Protein AF-A0AA43QI24-F1 (afdb_monomer)

Radius of gyration: 26.26 Å; Cα contacts (8 Å, |Δi|>4): 83; chains: 1; bounding box: 57×48×66 Å

Secondary structure (DSSP, 8-state):
-EEEESSPPPGGGTHHHHHHHHHTTS-BTTB--EEEE---GGGGGGHHHHHHHHHHTTPPPPGGGGGG--S-TT------TT--------------------------------

InterPro domains:
  IPR001650 Helicase, C-terminal domain-like [PF00271] (2-30)
  IPR001650 Helicase, C-terminal domain-like [PS51194] (1-69)
  IPR027417 P-loop containing nucleoside triphosphate hydrolase [G3DSA:3.40.50.300] (1-72)
  IPR027417 P-loop containing nucleoside triphosphate hydrolase [SSF52540] (2-73)

Nearest PDB structures (foldseek):
  2jgn-assembly2_B  TM=9.649E-01  e=4.018E-05  Homo sapiens
  2jgn-assembly3_C  TM=9.632E-01  e=8.958E-05  Homo sapiens
  2jgn-assembly1_A  TM=9.591E-01  e=1.024E-04  Homo sapiens
  5e7j-assembly1_A  TM=9.275E-01  e=3.409E-04  Homo sapiens
  8kca-assembly2_B  TM=9.379E-01  e=4.041E-03  Homo sapiens

Foldseek 3Di:
DEQEAADADDPVGCQVNVVVVRQVVADDVPDHYHYYYDDDPVSVVNLLVVVLVCLVVVHDDDPVSPVNQDPDSVDRDDPPVPPPPPPPPPPPDDDDDDDDDDDDDDDDDDDPDD

Organism: NCBI:txid258253

Sequence (114 aa):
MHVINYDMPNVMYGGIHEYIHRIGRTARIGNPGIATAFFTERDEGIGEDLVKILLETEQEVPEFLERFKPEDPTVLDFHDDSDVEAEAEADEEDTAEGGVPTGAGAGTGDDPWG

Solvent-accessible surface area (backbone atoms only — not comparable to full-atom values): 7885 Å² total; per-residue (Å²): 104,73,38,72,38,77,66,69,57,47,62,93,68,56,17,63,62,49,47,52,60,54,50,62,75,24,51,54,98,95,41,86,46,46,70,48,72,51,82,55,87,89,46,55,84,41,37,43,61,49,42,49,52,30,54,76,69,73,44,87,78,53,77,94,52,55,89,38,55,62,97,50,85,87,65,77,85,73,87,68,82,83,72,71,75,77,77,75,82,78,82,83,80,84,76,88,81,90,90,86,89,89,81,91,81,91,82,82,89,85,83,92,84,125

Structure (mmCIF, N/CA/C/O backbone):
data_AF-A0AA43QI24-F1
#
_entry.id   AF-A0AA43QI24-F1
#
loop_
_atom_site.group_PDB
_atom_site.id
_atom_site.type_symbol
_atom_site.label_atom_id
_atom_site.label_alt_id
_atom_site.label_comp_id
_atom_site.label_asym_id
_atom_site.label_entity_id
_atom_site.label_seq_id
_atom_site.pdbx_PDB_ins_code
_atom_site.Cartn_x
_atom_site.Cartn_y
_atom_site.Cartn_z
_atom_site.occupancy
_atom_site.B_iso_or_equiv
_atom_site.auth_seq_id
_atom_site.auth_comp_id
_atom_site.auth_asym_id
_atom_site.auth_atom_id
_atom_site.pdbx_PDB_model_num
ATOM 1 N N . MET A 1 1 ? -12.427 -8.044 -11.748 1.00 82.31 1 MET A N 1
ATOM 2 C CA . MET A 1 1 ? -11.055 -8.601 -11.716 1.00 82.31 1 MET A CA 1
ATOM 3 C C . MET A 1 1 ? -10.478 -8.290 -10.349 1.00 82.31 1 MET A C 1
ATOM 5 O O . MET A 1 1 ? -10.824 -7.254 -9.794 1.00 82.31 1 MET A O 1
ATOM 9 N N . HIS A 1 2 ? -9.685 -9.194 -9.787 1.00 92.06 2 HIS A N 1
ATOM 10 C CA . HIS A 1 2 ? -9.107 -9.048 -8.451 1.00 92.06 2 HIS A CA 1
ATOM 11 C C . HIS A 1 2 ? -7.610 -9.310 -8.559 1.00 92.06 2 HIS A C 1
ATOM 13 O O . HIS A 1 2 ? -7.213 -10.323 -9.132 1.00 92.06 2 HIS A O 1
ATOM 19 N N . VAL A 1 3 ? -6.801 -8.374 -8.076 1.00 95.19 3 VAL A N 1
ATOM 20 C CA . VAL A 1 3 ? -5.347 -8.523 -7.962 1.00 95.19 3 VAL A CA 1
ATOM 21 C C . VAL A 1 3 ? -5.014 -8.955 -6.538 1.00 95.19 3 VAL A C 1
ATOM 23 O O . VAL A 1 3 ? -5.493 -8.352 -5.580 1.00 95.19 3 VAL A O 1
ATOM 26 N N . ILE A 1 4 ? -4.199 -9.999 -6.398 1.00 95.50 4 ILE A N 1
ATOM 27 C CA . ILE A 1 4 ? -3.702 -10.466 -5.102 1.00 95.50 4 ILE A CA 1
ATOM 28 C C . ILE A 1 4 ? -2.179 -10.373 -5.131 1.00 95.50 4 ILE A C 1
ATOM 30 O O . ILE A 1 4 ? -1.528 -11.078 -5.901 1.00 95.50 4 ILE A O 1
ATOM 34 N N . ASN A 1 5 ? -1.620 -9.491 -4.307 1.00 94.19 5 ASN A N 1
ATOM 35 C CA . ASN A 1 5 ? -0.186 -9.388 -4.078 1.00 94.19 5 ASN A CA 1
ATOM 36 C C . ASN A 1 5 ? 0.196 -10.393 -2.992 1.00 94.19 5 ASN A C 1
ATOM 38 O O . ASN A 1 5 ? -0.028 -10.147 -1.808 1.00 94.19 5 ASN A O 1
ATOM 42 N N . TYR A 1 6 ? 0.722 -11.542 -3.419 1.00 94.38 6 TYR A N 1
ATOM 43 C CA . TYR A 1 6 ? 1.176 -12.579 -2.495 1.00 94.38 6 TYR A CA 1
ATOM 44 C C . TYR A 1 6 ? 2.431 -12.161 -1.725 1.00 94.38 6 TYR A C 1
ATOM 46 O O . TYR A 1 6 ? 2.511 -12.415 -0.530 1.00 94.38 6 TYR A O 1
ATOM 54 N N . ASP A 1 7 ? 3.349 -11.486 -2.418 1.00 92.19 7 ASP A N 1
ATOM 55 C CA . ASP A 1 7 ? 4.569 -10.906 -1.867 1.00 92.19 7 ASP A CA 1
ATOM 56 C C . ASP A 1 7 ? 4.657 -9.438 -2.304 1.00 92.19 7 ASP A C 1
ATOM 58 O O . ASP A 1 7 ? 4.397 -9.105 -3.476 1.00 92.19 7 ASP A O 1
ATOM 62 N N . MET A 1 8 ? 5.028 -8.557 -1.376 1.00 94.06 8 MET A N 1
ATOM 63 C CA . MET A 1 8 ? 5.205 -7.139 -1.679 1.00 94.06 8 MET A CA 1
ATOM 64 C C . MET A 1 8 ? 6.444 -6.923 -2.560 1.00 94.06 8 MET A C 1
ATOM 66 O O . MET A 1 8 ? 7.421 -7.674 -2.476 1.00 94.06 8 MET A O 1
ATOM 70 N N . PRO A 1 9 ? 6.421 -5.925 -3.463 1.00 92.75 9 PRO A N 1
ATOM 71 C CA . PRO A 1 9 ? 7.612 -5.560 -4.214 1.00 92.75 9 PRO A CA 1
ATOM 72 C C . PRO A 1 9 ? 8.706 -5.053 -3.273 1.00 92.75 9 PRO A C 1
ATOM 74 O O . PRO A 1 9 ? 8.443 -4.409 -2.260 1.00 92.75 9 PRO A O 1
ATOM 77 N N . ASN A 1 10 ? 9.953 -5.359 -3.617 1.00 88.75 10 ASN A N 1
ATOM 78 C CA . ASN A 1 10 ? 11.100 -4.954 -2.823 1.00 88.75 10 ASN A CA 1
ATOM 79 C C . ASN A 1 10 ? 11.485 -3.504 -3.147 1.00 88.75 10 ASN A C 1
ATOM 81 O O . ASN A 1 10 ? 11.538 -3.128 -4.319 1.00 88.75 10 ASN A O 1
ATOM 85 N N . VAL A 1 11 ? 11.828 -2.723 -2.123 1.00 87.88 11 VAL A N 1
ATOM 86 C CA . VAL A 1 11 ? 12.272 -1.324 -2.265 1.00 87.88 11 VAL A CA 1
ATOM 87 C C . VAL A 1 11 ? 13.469 -1.152 -3.206 1.00 87.88 11 VAL A C 1
ATOM 89 O O . VAL A 1 11 ? 13.545 -0.159 -3.916 1.00 87.88 11 VAL A O 1
ATOM 92 N N . MET A 1 12 ? 14.354 -2.150 -3.305 1.00 84.44 12 MET A N 1
ATOM 93 C CA . MET A 1 12 ? 15.516 -2.127 -4.206 1.00 84.44 12 MET A CA 1
ATOM 94 C C . MET A 1 12 ? 15.160 -2.363 -5.680 1.00 84.44 12 MET A C 1
ATOM 96 O O . MET A 1 12 ? 15.980 -2.109 -6.558 1.00 84.44 12 MET A O 1
ATOM 100 N N . TYR A 1 13 ? 13.968 -2.893 -5.961 1.00 84.38 13 TYR A N 1
ATOM 101 C CA . TYR A 1 13 ? 13.535 -3.297 -7.300 1.00 84.38 13 TYR A CA 1
ATOM 102 C C . TYR A 1 13 ? 12.165 -2.689 -7.626 1.00 84.38 13 TYR A C 1
ATOM 104 O O . TYR A 1 13 ? 11.201 -3.405 -7.898 1.00 84.38 13 TYR A O 1
ATOM 112 N N . GLY A 1 14 ? 12.083 -1.357 -7.574 1.00 82.88 14 GLY A N 1
ATOM 113 C CA . GLY A 1 14 ? 10.909 -0.578 -7.985 1.00 82.88 14 GLY A CA 1
ATOM 114 C C . GLY A 1 14 ? 9.943 -0.194 -6.861 1.00 82.88 14 GLY A C 1
ATOM 115 O O . GLY A 1 14 ? 9.076 0.645 -7.097 1.00 82.88 14 GLY A O 1
ATOM 116 N N . GLY A 1 15 ? 10.091 -0.765 -5.658 1.00 90.25 15 GLY A N 1
ATOM 117 C CA . GLY A 1 15 ? 9.407 -0.315 -4.441 1.00 90.25 15 GLY A CA 1
ATOM 118 C C . GLY A 1 15 ? 7.913 -0.036 -4.627 1.00 90.25 15 GLY A C 1
ATOM 119 O O . GLY A 1 15 ? 7.165 -0.885 -5.124 1.00 90.25 15 GLY A O 1
ATOM 120 N N . ILE A 1 16 ? 7.481 1.161 -4.224 1.00 92.06 16 ILE A N 1
ATOM 121 C CA . ILE A 1 16 ? 6.073 1.572 -4.273 1.00 92.06 16 ILE A CA 1
ATOM 122 C C . ILE A 1 16 ? 5.524 1.719 -5.698 1.00 92.06 16 ILE A C 1
ATOM 124 O O . ILE A 1 16 ? 4.375 1.349 -5.947 1.00 92.06 16 ILE A O 1
ATOM 128 N N . HIS A 1 17 ? 6.339 2.146 -6.665 1.00 92.00 17 HIS A N 1
ATOM 129 C CA . HIS A 1 17 ? 5.903 2.286 -8.059 1.00 92.00 17 HIS A CA 1
ATOM 130 C C . HIS A 1 17 ? 5.491 0.936 -8.656 1.00 92.00 17 HIS A C 1
ATOM 132 O O . HIS A 1 17 ? 4.463 0.825 -9.325 1.00 92.00 17 HIS A O 1
ATOM 138 N N . GLU A 1 18 ? 6.243 -0.125 -8.359 1.00 93.38 18 GLU A N 1
ATOM 139 C CA . GLU A 1 18 ? 5.889 -1.476 -8.797 1.00 93.38 18 GLU A CA 1
ATOM 140 C C . GLU A 1 18 ? 4.583 -1.963 -8.146 1.00 93.38 18 GLU A C 1
ATOM 142 O O . GLU A 1 18 ? 3.757 -2.597 -8.807 1.00 93.38 18 GLU A O 1
ATOM 147 N N . TYR A 1 19 ? 4.334 -1.627 -6.875 1.00 93.81 19 TYR A N 1
ATOM 148 C CA . TYR A 1 19 ? 3.053 -1.930 -6.225 1.00 93.81 19 TYR A CA 1
ATOM 149 C C . TYR A 1 19 ? 1.884 -1.247 -6.954 1.00 93.81 19 TYR A C 1
ATOM 151 O O . TYR A 1 19 ? 0.896 -1.914 -7.286 1.00 93.81 19 TYR A O 1
ATOM 159 N N . ILE A 1 20 ? 2.027 0.042 -7.284 1.00 93.31 20 ILE A N 1
ATOM 160 C CA . ILE A 1 20 ? 1.037 0.824 -8.042 1.00 93.31 20 ILE A CA 1
ATOM 161 C C . ILE A 1 20 ? 0.787 0.190 -9.420 1.00 93.31 20 ILE A C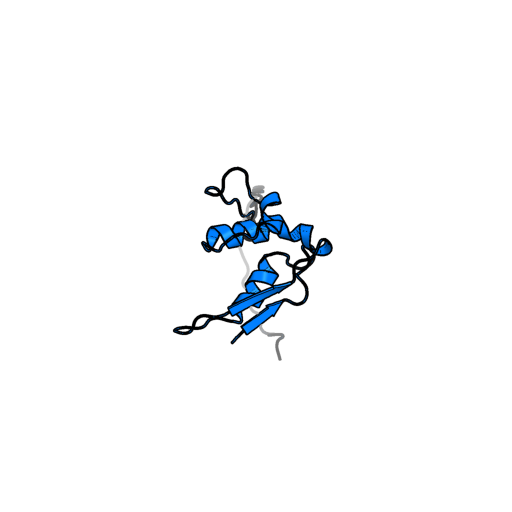 1
ATOM 163 O O . ILE A 1 20 ? -0.364 -0.041 -9.805 1.00 93.31 20 ILE A O 1
ATOM 167 N N . HIS A 1 21 ? 1.844 -0.193 -10.142 1.00 92.69 21 HIS A N 1
ATOM 168 C CA . HIS A 1 21 ? 1.727 -0.861 -11.442 1.00 92.69 21 HIS A CA 1
ATOM 169 C C . HIS A 1 21 ? 0.993 -2.207 -11.378 1.00 92.69 21 HIS A C 1
ATOM 171 O O . HIS A 1 21 ? 0.280 -2.568 -12.326 1.00 92.69 21 HIS A O 1
ATOM 177 N N . ARG A 1 22 ? 1.145 -2.962 -10.281 1.00 94.62 22 ARG A N 1
ATOM 178 C CA . ARG A 1 22 ? 0.445 -4.240 -10.070 1.00 94.62 22 ARG A CA 1
ATOM 179 C C . ARG A 1 22 ? -1.042 -4.028 -9.833 1.00 94.62 22 ARG A C 1
ATOM 181 O O . ARG A 1 22 ? -1.861 -4.659 -10.507 1.00 94.62 22 ARG A O 1
ATOM 188 N N . ILE A 1 23 ? -1.408 -3.132 -8.917 1.00 93.62 23 ILE A N 1
ATOM 189 C CA . ILE A 1 23 ? -2.824 -2.868 -8.625 1.00 93.62 23 ILE A CA 1
ATOM 190 C C . ILE A 1 23 ? -3.523 -2.167 -9.796 1.00 93.62 23 ILE A C 1
ATOM 192 O O . ILE A 1 23 ? -4.687 -2.459 -10.060 1.00 93.62 23 ILE A O 1
ATOM 196 N N . GLY A 1 24 ? -2.797 -1.385 -10.603 1.00 92.88 24 GLY A N 1
ATOM 197 C CA . GLY A 1 24 ? -3.297 -0.780 -11.846 1.00 92.88 24 GLY A CA 1
ATOM 198 C C . GLY A 1 24 ? -3.702 -1.782 -12.939 1.00 92.88 24 GLY A C 1
ATOM 199 O O . GLY A 1 24 ? -4.241 -1.395 -13.976 1.00 92.88 24 GLY A O 1
ATOM 200 N N . ARG A 1 25 ? -3.475 -3.092 -12.741 1.00 91.56 25 ARG A N 1
ATOM 201 C CA . ARG A 1 25 ? -4.012 -4.153 -13.616 1.00 91.56 25 ARG A CA 1
ATOM 202 C C . ARG A 1 25 ? -5.480 -4.471 -13.332 1.00 91.56 25 ARG A C 1
ATOM 204 O O . ARG A 1 25 ? -6.140 -5.063 -14.192 1.00 91.56 25 ARG A O 1
ATOM 211 N N . THR A 1 26 ? -5.983 -4.096 -12.156 1.00 92.69 26 THR A N 1
ATOM 212 C CA . THR A 1 26 ? -7.415 -4.097 -11.838 1.00 92.69 26 THR A CA 1
ATOM 213 C 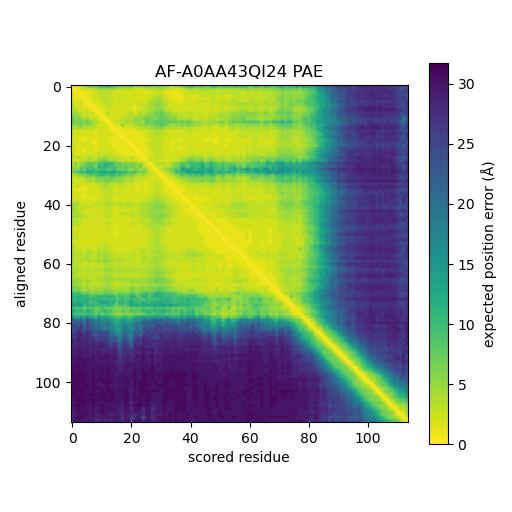C . THR A 1 26 ? -8.010 -2.702 -12.021 1.00 92.69 26 THR A C 1
ATOM 215 O O . THR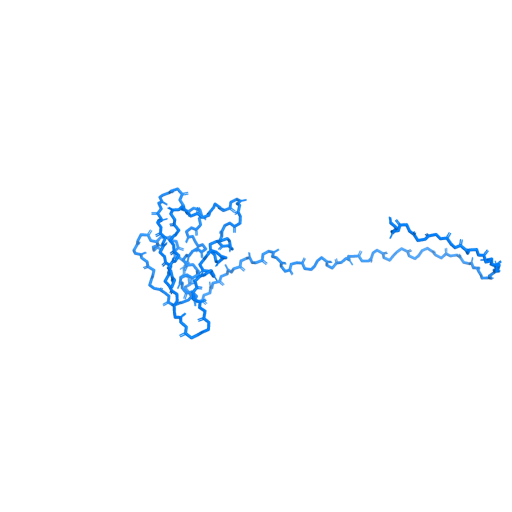 A 1 26 ? -7.281 -1.757 -12.277 1.00 92.69 26 THR A O 1
ATOM 218 N N . ALA A 1 27 ? -9.333 -2.596 -11.889 1.00 83.06 27 ALA A N 1
ATOM 219 C CA . ALA A 1 27 ? -10.134 -1.399 -12.151 1.00 83.06 27 ALA A CA 1
ATOM 220 C C . ALA A 1 27 ? -10.019 -0.900 -13.607 1.00 83.06 27 ALA A C 1
ATOM 222 O O . ALA A 1 27 ? -8.953 -0.621 -14.144 1.00 83.06 27 ALA A O 1
ATOM 223 N N . ARG A 1 28 ? -11.154 -0.813 -14.300 1.00 86.94 28 ARG A N 1
ATOM 224 C CA . ARG A 1 28 ? -11.228 -0.260 -15.665 1.00 86.94 28 ARG A CA 1
ATOM 225 C C . ARG A 1 28 ? -12.425 0.670 -15.748 1.00 86.94 28 ARG A C 1
ATOM 227 O O . ARG A 1 28 ? -13.265 0.668 -14.853 1.00 86.94 28 ARG A O 1
ATOM 234 N N . ILE A 1 29 ? -12.518 1.438 -16.832 1.00 87.56 29 ILE A N 1
ATOM 235 C CA . ILE A 1 29 ? -13.607 2.396 -17.048 1.00 87.56 29 ILE A CA 1
ATOM 236 C C . ILE A 1 29 ? -14.964 1.719 -16.777 1.00 87.56 29 ILE A C 1
ATOM 238 O O . ILE A 1 29 ? -15.342 0.765 -17.459 1.00 87.56 29 ILE A O 1
ATOM 242 N N . GLY A 1 30 ? -15.658 2.205 -15.743 1.00 82.44 30 GLY A N 1
ATOM 243 C CA . GLY A 1 30 ? -16.991 1.759 -15.325 1.00 82.44 30 GLY A CA 1
ATOM 244 C C . GLY A 1 30 ? -17.052 0.587 -14.337 1.00 82.44 30 GLY A C 1
ATOM 245 O O . GLY A 1 30 ? -18.143 0.283 -13.869 1.00 82.44 30 GLY A O 1
ATOM 246 N N . ASN A 1 31 ? -15.930 -0.059 -13.994 1.00 86.44 31 ASN A N 1
ATOM 247 C CA . ASN A 1 31 ? -15.911 -1.203 -13.077 1.00 86.44 31 ASN A CA 1
ATOM 248 C C . ASN A 1 31 ? -14.846 -1.037 -11.981 1.00 86.44 31 ASN A C 1
ATOM 250 O O . ASN A 1 31 ? -13.653 -0.998 -12.312 1.00 86.44 31 ASN A O 1
ATOM 254 N N . PRO A 1 32 ? -15.237 -1.014 -10.692 1.00 88.50 32 PRO A N 1
ATOM 255 C CA . PRO A 1 32 ? -14.278 -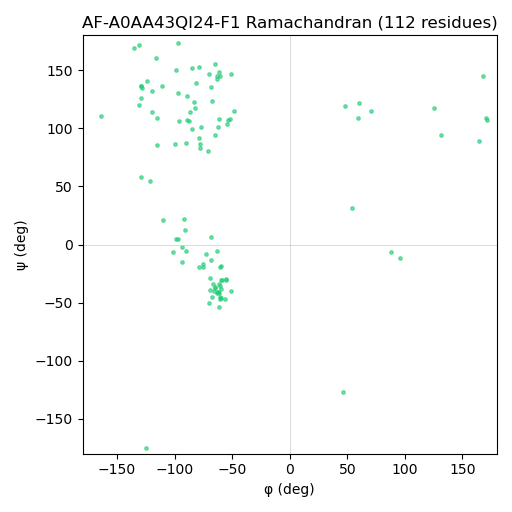0.973 -9.599 1.00 88.50 32 PRO A CA 1
ATOM 256 C C . PRO A 1 32 ? -13.411 -2.239 -9.592 1.00 88.50 32 PRO A C 1
ATOM 258 O O . PRO A 1 32 ? -13.866 -3.345 -9.906 1.00 88.50 32 PRO A O 1
ATOM 261 N N . GLY A 1 33 ? -12.137 -2.060 -9.261 1.00 90.94 33 GLY A N 1
ATOM 262 C CA . GLY A 1 33 ? -11.184 -3.143 -9.057 1.00 90.94 33 GLY A CA 1
ATOM 263 C C . GLY A 1 33 ? -11.015 -3.447 -7.579 1.00 90.94 33 GLY A C 1
ATOM 264 O O . GLY A 1 33 ? -11.144 -2.558 -6.748 1.00 90.94 33 GLY A O 1
ATOM 265 N N . ILE A 1 34 ? -10.704 -4.702 -7.259 1.00 93.88 34 ILE A N 1
ATOM 266 C CA . ILE A 1 34 ? -10.287 -5.095 -5.910 1.00 93.88 34 ILE A CA 1
ATOM 267 C C . ILE A 1 34 ? -8.808 -5.468 -5.965 1.00 93.88 34 ILE A C 1
ATOM 269 O O . ILE A 1 34 ? -8.386 -6.177 -6.888 1.00 93.88 34 ILE A O 1
ATOM 273 N N . ALA A 1 35 ? -8.041 -5.003 -4.982 1.00 95.00 35 ALA A N 1
ATOM 274 C CA . ALA A 1 35 ? -6.664 -5.403 -4.743 1.00 95.00 35 ALA A CA 1
ATOM 275 C C . ALA A 1 35 ? -6.506 -5.836 -3.279 1.00 95.00 35 ALA A C 1
ATOM 277 O O . ALA A 1 35 ? -7.014 -5.180 -2.375 1.00 95.00 35 ALA A O 1
ATOM 278 N N . THR A 1 36 ? -5.827 -6.956 -3.046 1.00 95.12 36 THR A N 1
ATOM 279 C CA . THR A 1 36 ? -5.506 -7.451 -1.700 1.00 95.12 36 THR A CA 1
ATOM 280 C C . THR A 1 36 ? -4.022 -7.759 -1.644 1.00 95.12 36 THR A C 1
ATOM 282 O O . THR A 1 36 ? -3.495 -8.355 -2.579 1.00 95.12 36 THR A O 1
ATOM 285 N N . ALA A 1 37 ? -3.347 -7.364 -0.571 1.00 94.88 37 ALA A N 1
ATOM 286 C CA . ALA A 1 37 ? -1.928 -7.625 -0.379 1.00 94.88 37 ALA A CA 1
ATOM 287 C C . ALA A 1 37 ? -1.692 -8.355 0.941 1.00 94.88 37 ALA A C 1
ATOM 289 O O . ALA A 1 37 ? -2.337 -8.043 1.944 1.00 94.88 37 ALA A O 1
ATOM 290 N N . PHE A 1 38 ? -0.774 -9.319 0.935 1.00 95.81 38 PHE A N 1
ATOM 291 C CA . PHE A 1 38 ? -0.215 -9.862 2.165 1.00 95.81 38 PHE A CA 1
ATOM 292 C C . PHE A 1 38 ? 1.002 -9.034 2.553 1.00 95.81 38 PHE A C 1
ATOM 294 O O . PHE A 1 38 ? 1.891 -8.807 1.738 1.00 95.81 38 PHE A O 1
ATOM 301 N N . PHE A 1 39 ? 1.004 -8.573 3.798 1.00 94.88 39 PHE A N 1
ATOM 302 C CA . PHE A 1 39 ? 2.060 -7.747 4.360 1.00 94.88 39 PHE A CA 1
ATOM 303 C C . PHE A 1 39 ? 2.674 -8.471 5.554 1.00 94.88 39 PHE A C 1
ATOM 305 O O . PHE A 1 39 ? 1.955 -8.979 6.419 1.00 94.88 39 PHE A O 1
ATOM 312 N N . THR A 1 40 ? 4.000 -8.528 5.594 1.00 94.31 40 THR A N 1
ATOM 313 C CA . THR A 1 40 ? 4.781 -9.181 6.645 1.00 94.31 40 THR A CA 1
ATOM 314 C C . THR A 1 40 ? 5.887 -8.259 7.156 1.00 94.31 40 THR A C 1
ATOM 316 O O . THR A 1 40 ? 6.179 -7.224 6.567 1.00 94.31 40 THR A O 1
ATOM 319 N N . GLU A 1 41 ? 6.569 -8.655 8.232 1.00 92.50 41 GLU A N 1
ATOM 320 C CA . GLU A 1 41 ? 7.724 -7.919 8.781 1.00 92.50 41 GLU A CA 1
ATOM 321 C C . GLU A 1 41 ? 8.889 -7.767 7.782 1.00 92.50 41 GLU A C 1
ATOM 323 O O . GLU A 1 41 ? 9.756 -6.915 7.944 1.00 92.50 41 GLU A O 1
ATOM 328 N N . ARG A 1 42 ? 8.934 -8.578 6.719 1.00 92.69 42 ARG A N 1
ATOM 329 C CA . ARG A 1 42 ? 9.959 -8.454 5.667 1.00 92.69 42 ARG A CA 1
ATOM 330 C C . ARG A 1 42 ? 9.702 -7.272 4.739 1.00 92.69 42 ARG A C 1
ATOM 332 O O . ARG A 1 42 ? 10.619 -6.829 4.053 1.00 92.69 42 ARG A O 1
ATOM 339 N N . ASP A 1 43 ? 8.468 -6.785 4.733 1.00 93.38 43 ASP A N 1
ATOM 340 C CA . ASP A 1 43 ? 7.984 -5.747 3.837 1.00 93.38 43 ASP A CA 1
ATOM 341 C C . ASP A 1 43 ? 8.024 -4.367 4.509 1.00 93.38 43 ASP A C 1
ATOM 343 O O . ASP A 1 43 ? 7.604 -3.383 3.917 1.00 93.38 43 ASP A O 1
ATOM 347 N N . GLU A 1 44 ? 8.564 -4.253 5.729 1.00 92.75 44 GLU A N 1
ATOM 348 C CA . GLU A 1 44 ? 8.607 -2.988 6.479 1.00 92.75 44 GLU A CA 1
ATOM 349 C C . GLU A 1 44 ? 9.273 -1.845 5.705 1.00 92.75 44 GLU A C 1
ATOM 351 O O . GLU A 1 44 ? 8.860 -0.699 5.852 1.00 92.75 44 GLU A O 1
ATOM 356 N N . GLY A 1 45 ? 10.230 -2.152 4.823 1.00 91.88 45 GLY A N 1
ATOM 357 C CA . GLY A 1 45 ? 10.897 -1.147 3.996 1.00 91.88 45 GLY A CA 1
ATOM 358 C C . GLY A 1 45 ? 9.959 -0.358 3.075 1.00 91.88 45 GLY A C 1
ATOM 359 O O . GLY A 1 45 ? 10.241 0.800 2.808 1.00 91.88 45 GLY A O 1
ATOM 360 N N . ILE A 1 46 ? 8.849 -0.945 2.605 1.00 92.56 46 ILE A N 1
ATOM 361 C CA . ILE A 1 46 ? 7.861 -0.251 1.751 1.00 92.56 46 ILE A CA 1
ATOM 362 C C . ILE A 1 46 ? 6.709 0.360 2.566 1.00 92.56 46 ILE A C 1
ATOM 364 O O . ILE A 1 46 ? 5.801 0.968 2.004 1.00 92.56 46 ILE A O 1
ATOM 368 N N . GLY A 1 47 ? 6.704 0.158 3.889 1.00 93.56 47 GLY A N 1
ATOM 369 C CA . GLY A 1 47 ? 5.582 0.490 4.765 1.00 93.56 47 GLY A CA 1
ATOM 370 C C . GLY A 1 47 ? 5.242 1.980 4.782 1.00 93.56 47 GLY A C 1
ATOM 371 O O . GLY A 1 47 ? 4.065 2.327 4.710 1.00 93.56 47 GLY A O 1
ATOM 372 N N . GLU A 1 48 ? 6.256 2.847 4.823 1.00 92.62 48 GLU A N 1
ATOM 373 C CA . GLU A 1 48 ? 6.078 4.307 4.814 1.00 92.62 48 GLU A CA 1
ATOM 374 C C . GLU A 1 48 ? 5.383 4.778 3.535 1.00 92.62 48 GLU A C 1
ATOM 376 O O . GLU A 1 48 ? 4.323 5.404 3.600 1.00 92.62 48 GLU A O 1
ATOM 381 N N . ASP A 1 49 ? 5.912 4.403 2.371 1.00 92.44 49 ASP A N 1
ATOM 382 C CA . ASP A 1 49 ? 5.333 4.789 1.082 1.00 92.44 49 ASP A CA 1
ATOM 383 C C . ASP A 1 49 ? 3.945 4.180 0.868 1.00 92.44 49 ASP A C 1
ATOM 385 O O . ASP A 1 49 ? 3.043 4.836 0.343 1.00 92.44 49 ASP A O 1
ATOM 389 N N . LEU A 1 50 ? 3.730 2.942 1.326 1.00 93.81 50 LEU A N 1
ATOM 390 C CA . LEU A 1 50 ? 2.418 2.304 1.267 1.00 93.81 50 LEU A CA 1
ATOM 391 C C . LEU A 1 50 ? 1.377 3.095 2.066 1.00 93.81 50 LEU A C 1
ATOM 393 O O . LEU A 1 50 ? 0.271 3.313 1.572 1.00 93.81 50 LEU A O 1
ATOM 397 N N . VAL A 1 51 ? 1.714 3.537 3.280 1.00 94.69 51 VAL A N 1
ATOM 398 C CA . VAL A 1 51 ? 0.796 4.331 4.107 1.00 94.69 51 VAL A CA 1
ATOM 399 C C . VAL A 1 51 ? 0.505 5.684 3.473 1.00 94.69 51 VAL A C 1
ATOM 401 O O . VAL A 1 51 ? -0.657 6.091 3.475 1.00 94.69 51 VAL A O 1
ATOM 404 N N . LYS A 1 52 ? 1.502 6.347 2.873 1.00 93.00 52 LYS A N 1
ATOM 405 C CA . LYS A 1 52 ? 1.274 7.591 2.119 1.00 93.00 52 LYS A CA 1
ATOM 406 C C . LYS A 1 52 ? 0.244 7.380 1.004 1.00 93.00 52 LYS A C 1
ATOM 408 O O . LYS A 1 52 ? -0.725 8.128 0.939 1.00 93.00 52 LYS A O 1
ATOM 413 N N . ILE A 1 53 ? 0.373 6.313 0.210 1.00 92.56 53 ILE A N 1
ATOM 414 C CA . ILE A 1 53 ? -0.595 5.990 -0.856 1.00 92.56 53 ILE A CA 1
ATOM 415 C C . ILE A 1 53 ? -1.991 5.686 -0.296 1.00 92.56 53 ILE A C 1
ATOM 417 O O . ILE A 1 53 ? -2.994 6.121 -0.863 1.00 92.56 53 ILE A O 1
ATOM 421 N N . LEU A 1 54 ? -2.090 4.947 0.814 1.00 93.69 54 LEU A N 1
ATOM 422 C CA . LEU A 1 54 ? -3.387 4.676 1.445 1.00 93.69 54 LEU A CA 1
ATOM 423 C C . LEU A 1 54 ? -4.064 5.970 1.919 1.00 93.69 54 LEU A C 1
ATOM 425 O O . LEU A 1 54 ? -5.265 6.124 1.718 1.00 93.69 54 LEU A O 1
ATOM 429 N N . LEU A 1 55 ? -3.304 6.907 2.490 1.00 92.75 55 LEU A N 1
ATOM 430 C CA . LEU A 1 55 ? -3.821 8.211 2.913 1.00 92.75 55 LEU A CA 1
ATOM 431 C C . LEU A 1 55 ? -4.239 9.080 1.720 1.00 92.75 55 LEU A C 1
ATOM 433 O O . LEU A 1 55 ? -5.330 9.645 1.744 1.00 92.75 55 LEU A O 1
ATOM 437 N N . GLU A 1 56 ? -3.419 9.142 0.669 1.00 90.94 56 GLU A N 1
ATOM 438 C CA . GLU A 1 56 ? -3.716 9.889 -0.562 1.00 90.94 56 GLU A CA 1
ATOM 439 C C . GLU A 1 56 ? -5.002 9.395 -1.240 1.00 90.94 56 GLU A C 1
ATOM 441 O O . GLU A 1 56 ? -5.800 10.180 -1.748 1.00 90.94 56 GLU A O 1
ATOM 446 N N . THR A 1 57 ? -5.227 8.081 -1.219 1.00 91.19 57 THR A N 1
ATOM 447 C CA . THR A 1 57 ? -6.393 7.435 -1.843 1.00 91.19 57 THR A CA 1
ATOM 448 C C . THR A 1 57 ? -7.590 7.278 -0.899 1.00 91.19 57 THR A C 1
ATOM 450 O O . THR A 1 57 ? -8.537 6.550 -1.220 1.00 91.19 57 THR A O 1
ATOM 453 N N . GLU A 1 58 ? -7.557 7.948 0.258 1.00 91.50 58 GLU A N 1
ATOM 454 C CA .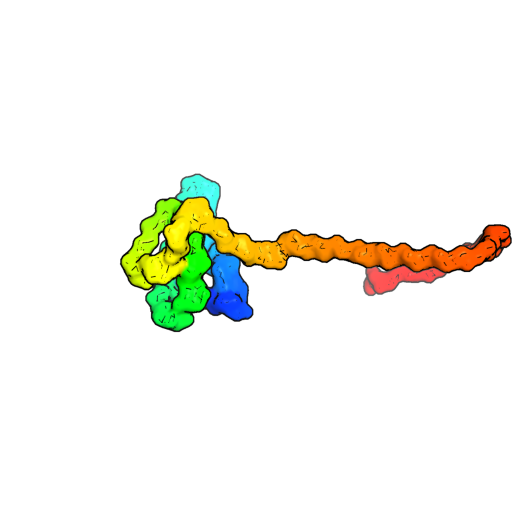 GLU A 1 58 ? -8.607 7.934 1.286 1.00 91.50 58 GLU A CA 1
ATOM 455 C C . GLU A 1 58 ? -8.995 6.512 1.747 1.00 91.50 58 GLU A C 1
ATOM 457 O O . GLU A 1 58 ? -10.145 6.233 2.092 1.00 91.50 58 GLU A O 1
ATOM 462 N N . GLN A 1 59 ? -8.039 5.581 1.732 1.00 92.44 59 GLN A N 1
ATOM 463 C CA . GLN A 1 59 ? -8.232 4.217 2.217 1.00 92.44 59 GLN A CA 1
ATOM 464 C C . GLN A 1 59 ? -8.003 4.131 3.729 1.00 92.44 59 GLN A C 1
ATOM 466 O O . GLN A 1 59 ? -7.228 4.882 4.323 1.00 92.44 59 GLN A O 1
ATOM 471 N N . GLU A 1 60 ? -8.666 3.167 4.366 1.00 93.44 60 GLU A N 1
ATOM 472 C CA . GLU A 1 60 ? -8.451 2.876 5.781 1.00 93.44 60 GLU A CA 1
ATOM 473 C C . GLU A 1 60 ? -7.042 2.303 5.990 1.00 93.44 60 GLU A C 1
ATOM 475 O O . GLU A 1 60 ? -6.677 1.295 5.381 1.00 93.44 60 GLU A O 1
ATOM 480 N N . VAL A 1 61 ? -6.250 2.941 6.858 1.00 94.31 61 VAL A N 1
ATOM 481 C CA . VAL A 1 61 ? -4.923 2.451 7.248 1.00 94.31 61 VAL A CA 1
ATOM 482 C C . VAL A 1 61 ? -5.098 1.402 8.352 1.00 94.31 61 VAL A C 1
ATOM 484 O O . VAL A 1 61 ? -5.582 1.749 9.429 1.00 94.31 61 VAL A O 1
ATOM 487 N N . PRO A 1 62 ? -4.705 0.136 8.130 1.00 94.00 62 PRO A N 1
ATOM 488 C CA . PRO A 1 62 ? -4.767 -0.896 9.159 1.00 94.00 62 PRO A CA 1
ATOM 489 C C . PRO A 1 62 ? -3.886 -0.577 10.374 1.00 94.00 62 PRO A C 1
ATOM 491 O O . PRO A 1 62 ? -2.787 -0.047 10.218 1.00 94.00 62 PRO A O 1
ATOM 494 N N . GLU A 1 63 ? -4.305 -1.015 11.567 1.00 93.69 63 GLU A N 1
ATOM 495 C CA . GLU A 1 63 ? -3.597 -0.784 12.843 1.00 93.69 63 GLU A CA 1
ATOM 496 C C . GLU A 1 63 ? -2.108 -1.180 12.782 1.00 93.69 63 GLU A C 1
ATOM 498 O O . GLU A 1 63 ? -1.231 -0.458 13.250 1.00 93.69 63 GLU A O 1
ATOM 503 N N . PHE A 1 64 ? -1.786 -2.297 12.120 1.00 92.31 64 PHE A N 1
ATOM 504 C CA . PHE A 1 64 ? -0.405 -2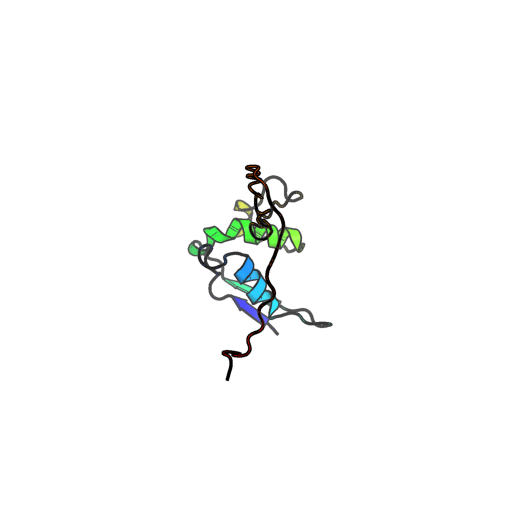.785 12.000 1.00 92.31 64 PHE A CA 1
ATOM 505 C C . PHE A 1 64 ? 0.508 -1.902 11.123 1.00 92.31 64 PHE A C 1
ATOM 507 O O . PHE A 1 64 ? 1.733 -2.067 11.154 1.00 92.31 64 PHE A O 1
ATOM 514 N N . LEU A 1 65 ? -0.070 -0.973 10.354 1.00 93.81 65 LEU A N 1
ATOM 515 C CA . LEU A 1 65 ? 0.642 0.018 9.547 1.00 93.81 65 LEU A CA 1
ATOM 516 C C . LEU A 1 65 ? 0.684 1.406 10.197 1.00 93.81 65 LEU A C 1
ATOM 518 O O . LEU A 1 65 ? 1.399 2.271 9.701 1.00 93.81 65 LEU A O 1
ATOM 522 N N . GLU A 1 66 ? -0.000 1.635 11.324 1.00 92.12 66 GLU A N 1
ATOM 523 C CA . GLU A 1 66 ? -0.046 2.962 11.960 1.00 92.12 66 GLU A CA 1
ATOM 524 C C . GLU A 1 66 ? 1.333 3.504 12.342 1.00 92.12 66 GLU A C 1
ATOM 526 O O . GLU A 1 66 ? 1.559 4.710 12.282 1.00 92.12 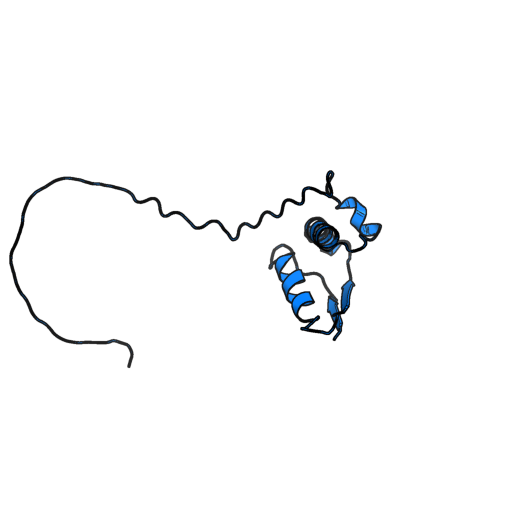66 GLU A O 1
ATOM 531 N N . ARG A 1 67 ? 2.275 2.614 12.669 1.00 93.19 67 ARG A N 1
ATOM 532 C CA . ARG A 1 67 ? 3.669 2.968 12.976 1.00 93.19 67 ARG A CA 1
ATOM 533 C C . ARG A 1 67 ? 4.416 3.655 11.829 1.00 93.19 67 ARG A C 1
ATOM 535 O O . ARG A 1 67 ? 5.435 4.278 12.092 1.00 93.19 67 ARG A O 1
ATOM 542 N N . PHE A 1 68 ? 3.931 3.530 10.593 1.00 92.56 68 PHE A N 1
ATOM 543 C CA . PHE A 1 68 ? 4.516 4.153 9.403 1.00 92.56 68 PHE A CA 1
ATOM 544 C C . PHE A 1 68 ? 3.795 5.444 8.990 1.00 92.56 68 PHE A C 1
ATOM 546 O O . PHE A 1 68 ? 4.096 6.010 7.941 1.00 92.56 68 PHE A O 1
ATOM 553 N N . LYS A 1 69 ? 2.809 5.907 9.772 1.00 91.69 69 LYS A N 1
ATOM 554 C CA . LYS A 1 69 ? 2.101 7.153 9.464 1.00 91.69 69 LYS A CA 1
ATOM 555 C C . LYS A 1 69 ? 3.037 8.353 9.638 1.00 91.69 69 LYS A C 1
ATOM 557 O O . LYS A 1 69 ? 3.719 8.433 10.661 1.00 91.69 69 LYS A O 1
ATOM 562 N N . PRO A 1 70 ? 3.034 9.304 8.689 1.00 88.12 70 PRO A N 1
ATOM 563 C CA . PRO A 1 70 ? 3.751 10.560 8.861 1.00 88.12 70 PRO A CA 1
ATOM 564 C C . PRO A 1 70 ? 3.144 11.376 10.012 1.00 88.12 70 PRO A C 1
ATOM 566 O O . PRO A 1 70 ? 1.964 11.221 10.341 1.00 88.12 70 PRO A O 1
ATOM 569 N N . GLU A 1 71 ? 3.946 12.261 10.614 1.00 84.75 71 GLU A N 1
ATOM 570 C CA . GLU A 1 71 ? 3.494 13.144 11.703 1.0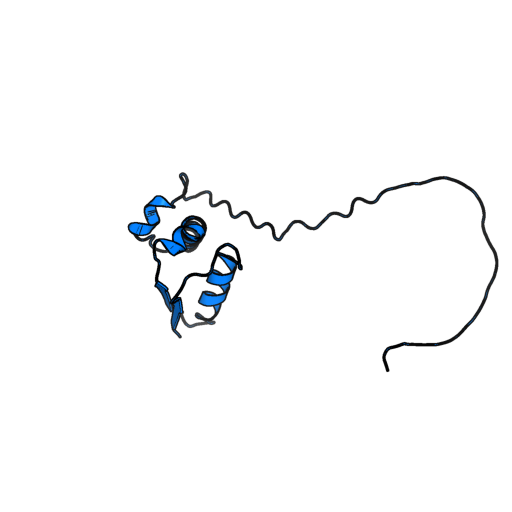0 84.75 71 GLU A CA 1
ATOM 571 C C . GLU A 1 71 ? 2.347 14.062 11.257 1.00 84.75 71 GLU A C 1
ATOM 573 O O . GLU A 1 71 ? 1.414 14.309 12.024 1.00 84.75 71 GLU A O 1
ATOM 578 N N . ASP A 1 72 ? 2.393 14.515 10.001 1.00 86.25 72 ASP A N 1
ATOM 579 C CA . ASP A 1 72 ? 1.320 15.265 9.359 1.00 86.25 72 ASP A CA 1
ATOM 580 C C . ASP A 1 72 ? 0.726 14.454 8.189 1.00 86.25 72 ASP A C 1
ATOM 582 O O . ASP A 1 72 ? 1.369 14.307 7.149 1.00 86.25 72 ASP A O 1
ATOM 586 N N . PRO A 1 73 ? -0.507 13.927 8.315 1.00 79.00 73 PRO A N 1
ATOM 587 C CA . PRO A 1 73 ? -1.153 13.151 7.258 1.00 79.00 73 PRO A CA 1
ATOM 588 C C . PRO A 1 73 ? -1.629 14.006 6.074 1.00 79.00 73 PRO A C 1
ATOM 590 O O . PRO A 1 73 ? -2.078 13.444 5.079 1.00 79.00 73 PRO A O 1
ATOM 593 N N . THR A 1 74 ? -1.582 15.340 6.178 1.00 79.19 74 THR A N 1
ATOM 594 C CA . THR A 1 74 ? -2.010 16.253 5.103 1.00 79.19 74 THR A CA 1
ATOM 595 C C . THR A 1 74 ? -0.868 16.690 4.193 1.00 79.19 74 THR A C 1
ATOM 597 O O . THR A 1 74 ? -1.118 17.188 3.096 1.00 79.19 74 THR A O 1
ATOM 600 N N . VAL A 1 75 ? 0.377 16.474 4.623 1.00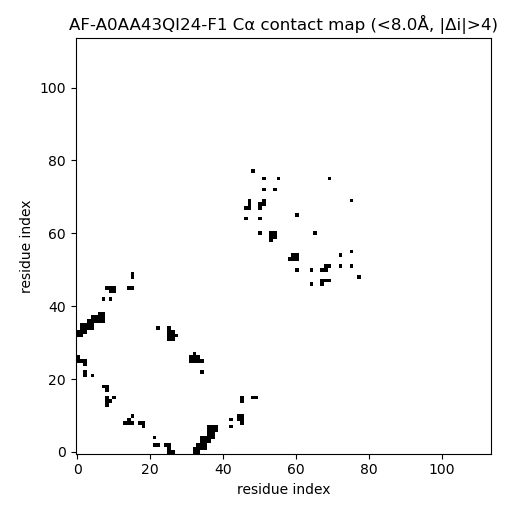 79.12 75 VAL A N 1
ATOM 601 C CA . VAL A 1 75 ? 1.585 16.810 3.869 1.00 79.12 75 VAL A CA 1
ATOM 602 C C . VAL A 1 75 ? 2.312 15.513 3.530 1.00 79.12 75 VAL A C 1
ATOM 604 O O . VAL A 1 75 ? 3.185 15.053 4.262 1.00 79.12 75 VAL A O 1
ATOM 607 N N . LEU A 1 76 ? 1.913 14.892 2.419 1.00 83.31 76 LEU A N 1
ATOM 608 C CA . LEU A 1 76 ? 2.564 13.692 1.901 1.00 83.31 76 LEU A CA 1
ATOM 609 C C . LEU A 1 76 ? 3.696 14.107 0.957 1.00 83.31 76 LEU A C 1
ATOM 611 O O . LEU A 1 76 ? 3.441 14.583 -0.146 1.00 83.31 76 LEU A O 1
ATOM 615 N N . ASP A 1 77 ? 4.939 13.951 1.409 1.00 80.00 77 ASP A N 1
ATOM 616 C CA . ASP A 1 77 ? 6.126 14.157 0.576 1.00 80.00 77 ASP A CA 1
ATOM 617 C C . ASP A 1 77 ? 6.467 12.853 -0.157 1.00 80.00 77 ASP A C 1
ATOM 619 O O . ASP A 1 77 ? 6.909 11.860 0.446 1.00 80.00 77 ASP A O 1
ATOM 623 N N . PHE A 1 78 ? 6.183 12.846 -1.456 1.00 78.19 78 PHE A N 1
ATOM 624 C CA . PHE A 1 78 ? 6.638 11.823 -2.382 1.00 78.19 78 PHE A CA 1
ATOM 625 C C . PHE A 1 78 ? 7.902 12.363 -3.041 1.00 78.19 78 PHE A C 1
ATOM 627 O O . PHE A 1 78 ? 7.833 13.257 -3.883 1.00 78.19 78 PHE A O 1
ATOM 634 N N . HIS A 1 79 ? 9.056 11.829 -2.649 1.00 69.75 79 HIS A N 1
ATOM 635 C CA . HIS A 1 79 ? 10.306 12.077 -3.356 1.00 69.75 79 HIS A CA 1
ATOM 636 C C . HIS A 1 79 ? 10.254 11.333 -4.693 1.00 69.75 79 HIS A C 1
ATOM 638 O O . HIS A 1 79 ? 10.722 10.203 -4.820 1.00 69.75 79 HIS A O 1
ATOM 644 N N . ASP A 1 80 ? 9.575 11.935 -5.666 1.00 63.09 80 ASP A N 1
ATOM 645 C CA . ASP A 1 80 ? 9.586 11.472 -7.043 1.00 63.09 80 ASP A CA 1
ATOM 646 C C . ASP A 1 80 ? 10.895 11.931 -7.687 1.00 63.09 80 ASP A C 1
ATOM 648 O O . ASP A 1 80 ? 10.994 12.997 -8.292 1.00 63.09 80 ASP A O 1
ATOM 652 N N . ASP A 1 81 ? 11.935 11.120 -7.514 1.00 59.72 81 ASP A N 1
ATOM 653 C CA . ASP A 1 81 ? 13.252 11.364 -8.104 1.00 59.72 81 ASP A CA 1
ATOM 654 C C . ASP A 1 81 ? 13.243 11.226 -9.648 1.00 59.72 81 ASP A C 1
ATOM 656 O O . ASP A 1 81 ? 14.306 11.260 -10.272 1.00 59.72 81 ASP A O 1
ATOM 660 N N . SER A 1 82 ? 12.078 11.042 -10.292 1.00 59.28 82 SER A N 1
ATOM 661 C CA . SER A 1 82 ? 11.980 10.819 -11.740 1.00 59.28 82 SER A CA 1
ATOM 662 C C . SER A 1 82 ? 11.833 12.080 -12.605 1.00 59.28 82 SER A C 1
ATOM 664 O O . SER A 1 82 ? 11.991 11.971 -13.820 1.00 59.28 82 SER A O 1
ATOM 666 N N . ASP A 1 83 ? 11.689 13.266 -11.999 1.00 58.62 83 ASP A N 1
ATOM 667 C CA . ASP A 1 83 ? 11.489 14.544 -12.712 1.00 58.62 83 ASP A CA 1
ATOM 668 C C . ASP A 1 83 ? 12.692 15.516 -12.647 1.00 58.62 83 ASP A C 1
ATOM 670 O O . ASP A 1 83 ? 12.547 16.716 -12.888 1.00 58.62 83 ASP A O 1
ATOM 674 N N . VAL A 1 84 ? 13.912 15.037 -12.368 1.00 51.28 84 VAL A N 1
ATOM 675 C CA . VAL A 1 84 ? 15.121 15.831 -12.661 1.00 51.28 84 VAL A CA 1
ATOM 676 C C . VAL A 1 84 ? 15.430 15.751 -14.156 1.00 51.28 84 VAL A C 1
ATOM 678 O O . VAL A 1 84 ? 16.250 14.952 -14.610 1.00 51.28 84 VAL A O 1
ATOM 681 N N . GLU A 1 85 ? 14.757 16.597 -14.939 1.00 56.81 85 GLU A N 1
ATOM 682 C CA . GLU A 1 85 ? 15.287 17.041 -16.228 1.00 56.81 85 GLU A CA 1
ATOM 683 C C . GLU A 1 85 ? 16.699 17.566 -15.946 1.00 56.81 85 GLU A C 1
ATOM 685 O O . GLU A 1 85 ? 16.894 18.566 -15.259 1.00 56.81 85 GLU A O 1
ATOM 690 N N . ALA A 1 86 ? 17.713 16.819 -16.379 1.00 54.31 86 ALA A N 1
ATOM 691 C CA . ALA A 1 86 ? 19.080 17.290 -16.325 1.00 54.31 86 ALA A CA 1
ATOM 692 C C . ALA A 1 86 ? 19.165 18.494 -17.268 1.00 54.31 86 ALA A C 1
ATOM 694 O O . ALA A 1 86 ? 19.356 18.329 -18.474 1.00 54.31 86 ALA A O 1
ATOM 695 N N . GLU A 1 87 ? 18.998 19.699 -16.727 1.00 54.09 87 GLU A N 1
ATOM 696 C CA . GLU A 1 87 ? 19.407 20.923 -17.400 1.00 54.09 87 GLU A CA 1
ATOM 697 C C . GLU A 1 87 ? 20.889 20.737 -17.738 1.00 54.09 87 GLU A C 1
ATOM 699 O O . GLU A 1 87 ? 21.760 20.758 -16.868 1.00 54.09 87 GLU A O 1
ATOM 704 N N . ALA A 1 88 ? 21.176 20.449 -19.006 1.00 53.72 88 ALA A N 1
ATOM 705 C CA . ALA A 1 88 ? 22.536 20.378 -19.492 1.00 53.72 88 ALA A CA 1
ATOM 706 C C . ALA A 1 88 ? 23.162 21.764 -19.302 1.00 53.72 88 ALA A C 1
ATOM 708 O O . ALA A 1 88 ? 22.802 22.712 -19.999 1.00 53.72 88 ALA A O 1
ATOM 709 N N . GLU A 1 89 ? 24.078 21.871 -18.342 1.00 50.38 89 GLU A N 1
ATOM 710 C CA . GLU A 1 89 ? 24.985 23.005 -18.187 1.00 50.38 89 GLU A CA 1
ATOM 711 C C . GLU A 1 89 ? 25.701 23.213 -19.532 1.00 50.38 89 GLU A C 1
ATOM 713 O O . GLU A 1 89 ? 26.521 22.395 -19.957 1.00 50.38 89 GLU A O 1
ATOM 718 N N . ALA A 1 90 ? 25.332 24.268 -20.258 1.00 51.34 90 ALA A N 1
ATOM 719 C CA . ALA A 1 90 ? 26.041 24.683 -21.454 1.00 51.34 90 ALA A CA 1
ATOM 720 C C . ALA A 1 90 ? 27.319 25.408 -21.013 1.00 51.34 90 ALA A C 1
ATOM 722 O O . ALA A 1 90 ? 27.269 26.574 -20.624 1.00 51.34 90 ALA A O 1
ATOM 723 N N . ASP A 1 91 ? 28.457 24.715 -21.067 1.00 43.72 91 ASP A N 1
ATOM 724 C CA . ASP A 1 91 ? 29.778 25.341 -21.001 1.00 43.72 91 ASP A CA 1
ATOM 725 C C . ASP A 1 91 ? 29.941 26.287 -22.210 1.00 43.72 91 ASP A C 1
ATOM 727 O O . ASP A 1 91 ? 30.182 25.862 -23.343 1.00 43.72 91 ASP A O 1
ATOM 731 N N . GLU A 1 92 ? 29.767 27.593 -21.987 1.00 47.00 92 GLU A N 1
ATOM 732 C CA . GLU A 1 92 ? 30.177 28.639 -22.928 1.00 47.00 92 GLU A CA 1
ATOM 733 C C . GLU A 1 92 ? 31.689 28.871 -22.802 1.00 47.00 92 GLU A C 1
ATOM 735 O O . GLU A 1 92 ? 32.162 29.703 -22.027 1.00 47.00 92 GLU A O 1
ATOM 740 N N . GLU A 1 93 ? 32.464 28.154 -23.610 1.00 47.81 93 GLU A N 1
ATOM 741 C CA . GLU A 1 93 ? 33.868 28.467 -23.872 1.00 47.81 93 GLU A CA 1
ATOM 742 C C . GLU A 1 93 ? 34.005 29.206 -25.214 1.00 47.81 93 GLU A C 1
ATOM 744 O O . GLU A 1 93 ? 34.231 28.613 -26.267 1.00 47.81 93 GLU A O 1
ATOM 749 N N . ASP A 1 94 ? 33.857 30.538 -25.177 1.00 40.94 94 ASP A N 1
ATOM 750 C CA . ASP A 1 94 ? 34.143 31.432 -26.310 1.00 40.94 94 ASP A CA 1
ATOM 751 C C . ASP A 1 94 ? 35.607 31.902 -26.260 1.00 40.94 94 ASP A C 1
ATOM 753 O O . ASP A 1 94 ? 35.958 32.935 -25.682 1.00 40.94 94 ASP A O 1
ATOM 757 N N . THR A 1 95 ? 36.498 31.111 -26.861 1.00 41.78 95 THR A N 1
ATOM 758 C CA . THR A 1 95 ? 37.803 31.605 -27.314 1.00 41.78 95 THR A CA 1
ATOM 759 C C . THR A 1 95 ? 37.647 32.188 -28.714 1.00 41.78 95 THR A C 1
ATOM 761 O O . THR A 1 95 ? 37.393 31.457 -29.672 1.00 41.78 95 THR A O 1
ATOM 764 N N . ALA A 1 96 ? 37.839 33.502 -28.829 1.00 46.59 96 ALA A N 1
ATOM 765 C CA . ALA A 1 96 ? 37.951 34.219 -30.094 1.00 46.59 96 ALA A CA 1
ATOM 766 C C . ALA A 1 96 ? 38.991 33.574 -31.031 1.00 46.59 96 ALA A C 1
ATOM 768 O O . ALA A 1 96 ? 39.983 33.053 -30.546 1.00 46.59 96 ALA A O 1
ATOM 769 N N . GLU A 1 97 ? 38.766 33.621 -32.353 1.00 42.97 97 GLU A N 1
ATOM 770 C CA . GLU A 1 97 ? 39.728 34.022 -33.404 1.00 42.97 97 GLU A CA 1
ATOM 771 C C . GLU A 1 97 ? 39.152 33.713 -34.823 1.00 42.97 97 GLU A C 1
ATOM 773 O O . GLU A 1 97 ? 39.071 32.569 -35.254 1.00 42.97 97 GLU A O 1
ATOM 778 N N . GLY A 1 98 ? 38.788 34.765 -35.571 1.00 38.66 98 GLY A N 1
ATOM 779 C CA . GLY A 1 98 ? 39.017 34.962 -37.019 1.00 38.66 98 GLY A CA 1
ATOM 780 C C . GLY A 1 98 ? 38.706 33.895 -38.097 1.00 38.66 98 GLY A C 1
ATOM 781 O O . GLY A 1 98 ? 39.447 32.937 -38.276 1.00 38.66 98 GLY A O 1
ATOM 782 N N . GLY A 1 99 ? 37.805 34.253 -39.031 1.00 33.69 99 GLY A N 1
ATOM 783 C CA . GLY A 1 99 ? 38.003 34.000 -40.476 1.00 33.69 99 GLY A CA 1
ATOM 784 C C . GLY A 1 99 ? 36.903 33.228 -41.231 1.00 33.69 99 GLY A C 1
ATOM 785 O O . GLY A 1 99 ? 36.681 32.047 -41.012 1.00 33.69 99 GLY A O 1
ATOM 786 N N . VAL A 1 100 ? 36.279 33.886 -42.214 1.00 39.41 100 VAL A N 1
ATOM 787 C CA . VAL A 1 100 ? 35.330 33.348 -43.224 1.00 39.41 100 VAL A CA 1
ATOM 788 C C . VAL A 1 100 ? 35.986 33.510 -44.614 1.00 39.41 100 VAL A C 1
ATOM 790 O O . VAL A 1 100 ? 36.757 34.462 -44.757 1.00 39.41 100 VAL A O 1
ATOM 793 N N . PRO A 1 101 ? 35.611 32.807 -45.711 1.00 53.69 101 PRO A N 1
ATOM 794 C CA . PRO A 1 101 ? 35.191 31.413 -45.962 1.00 53.69 101 PRO A CA 1
ATOM 795 C C . PRO A 1 101 ? 36.086 30.741 -47.051 1.00 53.69 101 PRO A C 1
ATOM 797 O O . PRO A 1 101 ? 37.004 31.364 -47.570 1.00 53.69 101 PRO A O 1
ATOM 800 N N . THR A 1 102 ? 35.794 29.504 -47.485 1.00 38.66 102 THR A N 1
ATOM 801 C CA . THR A 1 102 ? 35.586 29.109 -48.911 1.00 38.66 102 THR A CA 1
ATOM 802 C C . THR A 1 102 ? 35.567 27.583 -49.073 1.00 38.66 102 THR A C 1
ATOM 804 O O . THR A 1 102 ? 36.326 26.877 -48.422 1.00 38.66 102 THR A O 1
ATOM 807 N N . GLY A 1 103 ? 34.746 27.083 -50.005 1.00 41.22 103 GLY A N 1
ATOM 808 C CA . GLY A 1 103 ? 34.984 25.784 -50.646 1.00 41.22 103 GLY A CA 1
ATOM 809 C C . GLY A 1 103 ? 33.780 24.850 -50.701 1.00 41.22 103 GLY A C 1
ATOM 810 O O . GLY A 1 103 ? 33.536 24.078 -49.785 1.00 41.22 103 GLY A O 1
ATOM 811 N N . ALA A 1 104 ? 33.061 24.898 -51.821 1.00 45.84 104 ALA A N 1
ATOM 812 C CA . ALA A 1 104 ? 32.085 23.896 -52.227 1.00 45.84 104 ALA A CA 1
ATOM 813 C C . ALA A 1 104 ? 32.728 22.506 -52.402 1.00 45.84 104 ALA A C 1
ATOM 815 O O . ALA A 1 104 ? 33.839 22.399 -52.920 1.00 45.84 104 ALA A O 1
ATOM 816 N N . GLY A 1 105 ? 31.991 21.445 -52.066 1.00 43.78 105 GLY A N 1
ATOM 817 C CA . GLY A 1 105 ? 32.374 20.064 -52.358 1.00 43.78 105 GLY A CA 1
ATOM 818 C C . GLY A 1 105 ? 31.188 19.113 -52.211 1.00 43.78 105 GLY A C 1
ATOM 819 O O . GLY A 1 105 ? 30.691 18.903 -51.113 1.00 43.78 105 GLY A O 1
ATOM 820 N N . ALA A 1 106 ? 30.716 18.583 -53.337 1.00 47.75 106 ALA A N 1
ATOM 821 C CA . ALA A 1 106 ? 29.674 17.568 -53.435 1.00 47.75 106 ALA A CA 1
ATOM 822 C C . ALA A 1 106 ? 30.219 16.155 -53.136 1.00 47.75 106 ALA A C 1
ATOM 824 O O . ALA A 1 106 ? 31.380 15.879 -53.428 1.00 47.75 106 ALA A O 1
ATOM 825 N N . GLY A 1 107 ? 29.359 15.252 -52.653 1.00 48.44 107 GLY A N 1
ATOM 826 C CA . GLY A 1 107 ? 29.610 13.802 -52.549 1.00 48.44 107 GLY A CA 1
ATOM 827 C C . GLY A 1 107 ? 28.594 13.138 -51.610 1.00 48.44 107 GLY A C 1
ATOM 828 O O . GLY A 1 107 ? 28.677 13.322 -50.407 1.00 48.44 107 GLY A O 1
ATOM 829 N N . THR A 1 108 ? 27.443 12.680 -52.109 1.00 51.97 108 THR A N 1
ATOM 830 C CA . THR A 1 108 ? 27.130 11.280 -52.482 1.00 51.97 108 THR A CA 1
ATOM 831 C C . THR A 1 108 ? 27.249 10.258 -51.350 1.00 51.97 108 THR A C 1
ATOM 833 O O . THR A 1 108 ? 28.360 9.876 -51.012 1.00 51.97 108 THR A O 1
ATOM 836 N N . GLY A 1 109 ? 26.078 9.771 -50.912 1.00 56.53 109 GLY A N 1
ATOM 837 C CA . GLY A 1 109 ? 25.749 8.355 -50.693 1.00 56.53 109 GLY A CA 1
ATOM 838 C C . GLY A 1 109 ? 26.407 7.642 -49.516 1.00 56.53 109 GLY A C 1
ATOM 839 O O . GLY A 1 109 ? 27.608 7.436 -49.535 1.00 56.53 109 GLY A O 1
ATOM 840 N N . ASP A 1 110 ? 25.595 7.234 -48.537 1.00 56.72 110 ASP A N 1
ATOM 841 C CA . ASP A 1 110 ? 25.404 5.828 -48.132 1.00 56.72 110 ASP A CA 1
ATOM 842 C C . ASP A 1 110 ? 24.564 5.785 -46.835 1.00 56.72 110 ASP A C 1
ATOM 844 O O . ASP A 1 110 ? 25.033 6.148 -45.757 1.00 56.72 110 ASP A O 1
ATOM 848 N N . ASP A 1 111 ? 23.296 5.365 -46.944 1.00 69.75 111 ASP A N 1
ATOM 849 C CA . ASP A 1 111 ? 22.398 5.116 -45.807 1.00 69.75 111 ASP A CA 1
ATOM 850 C C . ASP A 1 111 ? 22.656 3.700 -45.238 1.00 69.75 111 ASP A C 1
ATOM 852 O O . ASP A 1 111 ? 22.516 2.720 -45.973 1.00 69.75 111 ASP A O 1
ATOM 856 N N . PRO A 1 112 ? 22.999 3.537 -43.943 1.00 61.88 112 PRO A N 1
ATOM 857 C CA . PRO A 1 112 ? 23.491 2.267 -43.396 1.00 61.88 112 PRO A CA 1
ATOM 858 C C . PRO A 1 112 ? 22.401 1.343 -42.818 1.00 61.88 112 PRO A C 1
ATOM 860 O O . PRO A 1 112 ? 22.706 0.478 -42.000 1.00 61.88 112 PRO A O 1
ATOM 863 N N . TRP A 1 113 ? 21.136 1.498 -43.217 1.00 64.25 113 TRP A N 1
ATOM 864 C CA . TRP A 1 113 ? 20.009 0.726 -42.663 1.00 64.25 113 TRP A CA 1
ATOM 865 C C . TRP A 1 113 ? 19.255 -0.075 -43.732 1.00 64.25 113 TRP A C 1
ATOM 867 O O . TRP A 1 113 ? 18.042 0.069 -43.891 1.00 64.25 113 TRP A O 1
ATOM 877 N N . GLY A 1 114 ? 19.999 -0.902 -44.472 1.00 51.44 114 GLY A N 1
ATOM 878 C CA . GLY A 1 114 ? 19.462 -1.975 -45.317 1.00 51.44 114 GLY A CA 1
ATOM 879 C C . GLY A 1 114 ? 19.340 -3.290 -44.562 1.00 51.44 114 GLY A C 1
ATOM 880 O O . GLY A 1 114 ? 20.313 -3.643 -43.860 1.00 51.44 114 GLY A O 1
#

pLDDT: mean 78.16, std 19.45, range [33.69, 95.81]

Mean predicted aligned error: 14.27 Å